Protein AF-A0A3L7ZB70-F1 (afdb_monomer_lite)

Radius of gyration: 22.84 Å; chains: 1; bounding box: 39×19×67 Å

Secondary structure (DSSP, 8-state):
-HHHHHHHHHHHHHHHHHHHHHHS-HHHHHHHHHTTEETTEETTT-HHHHHHHHHHHHHHHH--

Foldseek 3Di:
DVVCCVVVVVVVVVVVVVVVVVPDPVVVVVVVQCVQDDPNDRCVPCVVVVVVVVVVVVVVVVVD

Sequence (64 aa):
MQLIYIIAIPLVVLIFFIVLSLKTDWKEIDRHNRQYYVGGYHIYYDRKILRKIKSVTNHKKETI

Structure (mmCIF, N/CA/C/O backbone):
data_AF-A0A3L7ZB70-F1
#
_entry.id   AF-A0A3L7ZB70-F1
#
loop_
_atom_site.group_PDB
_atom_site.id
_atom_site.type_symbol
_atom_site.label_atom_id
_atom_site.label_alt_id
_atom_site.label_comp_id
_atom_site.label_asym_id
_atom_site.label_entity_id
_atom_site.label_seq_id
_atom_site.pdbx_PDB_ins_code
_atom_site.Cartn_x
_atom_site.Cartn_y
_atom_site.Cartn_z
_atom_site.occupancy
_atom_site.B_iso_or_equiv
_atom_site.auth_seq_id
_atom_site.auth_comp_id
_atom_site.auth_asym_id
_atom_site.auth_atom_id
_atom_site.pdbx_PDB_model_num
ATOM 1 N N . MET A 1 1 ? -8.912 6.800 35.449 1.00 69.50 1 MET A N 1
ATOM 2 C CA . MET A 1 1 ? -9.733 7.313 34.327 1.00 69.50 1 MET A CA 1
ATOM 3 C C . MET A 1 1 ? -8.896 7.872 33.171 1.00 69.50 1 MET A C 1
ATOM 5 O O . MET A 1 1 ? -9.161 7.481 32.049 1.00 69.50 1 MET A O 1
ATOM 9 N N . GLN A 1 2 ? -7.863 8.702 33.392 1.00 82.88 2 GLN A N 1
ATOM 10 C CA . GLN A 1 2 ? -7.035 9.260 32.297 1.00 82.88 2 GLN A CA 1
ATOM 11 C C . GLN A 1 2 ? -6.221 8.231 31.486 1.00 82.88 2 GLN A C 1
ATOM 13 O O . GLN A 1 2 ? -6.181 8.327 30.264 1.00 82.88 2 GLN A O 1
ATOM 18 N N . LEU A 1 3 ? -5.632 7.217 32.134 1.00 90.06 3 LEU A N 1
ATOM 19 C CA . LEU A 1 3 ? -4.825 6.182 31.462 1.00 90.06 3 LEU A CA 1
ATOM 20 C C . LEU A 1 3 ? -5.608 5.418 30.377 1.00 90.06 3 LEU A C 1
ATOM 22 O O . LEU A 1 3 ? -5.059 5.074 29.336 1.00 90.06 3 LEU A O 1
ATOM 26 N N . ILE A 1 4 ? -6.907 5.200 30.601 1.00 92.44 4 ILE A N 1
ATOM 27 C CA . ILE A 1 4 ? -7.781 4.500 29.653 1.00 92.44 4 ILE A CA 1
ATOM 28 C C . ILE A 1 4 ? -7.896 5.300 28.358 1.00 92.44 4 ILE A C 1
ATOM 30 O O . ILE A 1 4 ? -7.814 4.713 27.289 1.00 92.44 4 ILE A O 1
ATOM 34 N N . TYR A 1 5 ? -8.008 6.628 28.428 1.00 92.81 5 TYR A N 1
ATOM 35 C CA . TYR A 1 5 ? -8.066 7.471 27.232 1.00 92.81 5 TYR A CA 1
ATOM 36 C C . TYR A 1 5 ? -6.737 7.495 26.479 1.00 92.81 5 TYR A C 1
ATOM 38 O O . TYR A 1 5 ? -6.734 7.426 25.254 1.00 92.81 5 TYR A O 1
ATOM 46 N N . ILE A 1 6 ? -5.616 7.515 27.206 1.00 94.62 6 ILE A N 1
ATOM 47 C CA . ILE A 1 6 ? -4.273 7.466 26.610 1.00 94.62 6 ILE A CA 1
ATOM 48 C C . ILE A 1 6 ? -4.079 6.182 25.792 1.00 94.62 6 ILE A C 1
ATOM 50 O O . ILE A 1 6 ? -3.408 6.219 24.769 1.00 94.62 6 ILE A O 1
ATOM 54 N N . ILE A 1 7 ? -4.691 5.066 26.202 1.00 95.19 7 ILE A N 1
ATOM 55 C CA . ILE A 1 7 ? -4.619 3.785 25.483 1.00 95.19 7 ILE A CA 1
ATOM 56 C C . ILE A 1 7 ? -5.727 3.666 24.425 1.00 95.19 7 ILE A C 1
ATOM 58 O O . ILE A 1 7 ? -5.479 3.202 23.316 1.00 95.19 7 ILE A O 1
ATOM 62 N N . ALA A 1 8 ? -6.949 4.095 24.734 1.00 95.50 8 ALA A N 1
ATOM 63 C CA . ALA A 1 8 ? -8.101 3.934 23.854 1.00 95.50 8 ALA A CA 1
ATOM 64 C C . ALA A 1 8 ? -8.001 4.802 22.594 1.00 95.50 8 ALA A C 1
ATOM 66 O O . ALA A 1 8 ? -8.336 4.333 21.511 1.00 95.50 8 ALA A O 1
ATOM 67 N N . ILE A 1 9 ? -7.509 6.03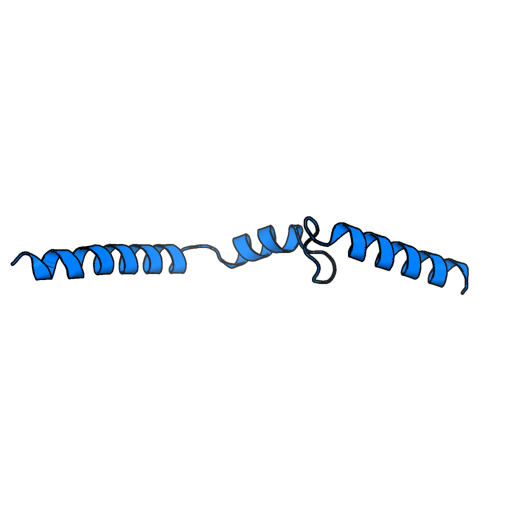9 22.707 1.00 96.25 9 ILE A N 1
ATOM 68 C CA . ILE A 1 9 ? -7.359 6.952 21.565 1.00 96.25 9 ILE A CA 1
ATOM 69 C C . ILE A 1 9 ? -6.448 6.360 20.474 1.00 96.25 9 ILE A C 1
ATOM 71 O O . ILE A 1 9 ? -6.916 6.231 19.340 1.00 96.25 9 ILE A O 1
ATOM 75 N N . PRO A 1 10 ? -5.194 5.947 20.753 1.00 96.69 10 PRO A N 1
ATOM 76 C CA . PRO A 1 10 ? -4.348 5.347 19.726 1.00 96.69 10 PRO A CA 1
ATOM 77 C C . PRO A 1 10 ? -4.919 4.024 19.213 1.00 96.69 10 PRO A C 1
ATOM 79 O O . PRO A 1 10 ? -4.748 3.723 18.035 1.00 96.69 10 PRO A O 1
ATOM 82 N N . LEU A 1 11 ? -5.646 3.263 20.040 1.00 97.06 11 LEU A N 1
ATOM 83 C CA . LEU A 1 11 ? -6.298 2.029 19.601 1.00 97.06 11 LEU A CA 1
ATOM 84 C C . LEU A 1 11 ? -7.402 2.302 18.567 1.00 97.06 11 LEU A C 1
ATOM 86 O O . LEU A 1 11 ? -7.463 1.634 17.539 1.00 97.06 11 LEU A O 1
ATOM 90 N N . VAL A 1 12 ? -8.248 3.307 18.809 1.00 97.31 12 VAL A N 1
ATOM 91 C CA . VAL A 1 12 ? -9.302 3.724 17.871 1.00 97.31 12 VAL A CA 1
ATOM 92 C C . VAL A 1 12 ? -8.690 4.237 16.570 1.00 97.31 12 VAL A C 1
ATOM 94 O O . VAL A 1 12 ? -9.138 3.853 15.490 1.00 97.31 12 VAL A O 1
ATOM 97 N N . VAL A 1 13 ? -7.635 5.050 16.659 1.00 97.44 13 VAL A N 1
ATOM 98 C CA . VAL A 1 13 ? -6.897 5.540 15.486 1.00 97.44 13 VAL A CA 1
ATOM 99 C C . VAL A 1 13 ? -6.285 4.376 14.699 1.00 97.44 13 VAL A C 1
ATOM 101 O O . VAL A 1 13 ? -6.413 4.329 13.477 1.00 97.44 13 VAL A O 1
ATOM 104 N N . LEU A 1 14 ? -5.682 3.398 15.377 1.00 97.50 14 LEU A N 1
ATOM 105 C CA . LEU A 1 14 ? -5.120 2.204 14.746 1.00 97.50 14 LEU A CA 1
ATOM 106 C C . LEU A 1 14 ? -6.197 1.384 14.025 1.00 97.50 14 LEU A C 1
ATOM 108 O O . LEU A 1 14 ? -6.017 1.033 12.862 1.00 97.50 14 LEU A O 1
ATOM 112 N N . ILE A 1 15 ? -7.329 1.114 14.682 1.00 97.69 15 ILE A N 1
ATOM 113 C CA . ILE A 1 15 ? -8.457 0.390 14.076 1.00 97.69 15 ILE A CA 1
ATOM 114 C C . ILE A 1 15 ? -8.969 1.141 12.846 1.00 97.69 15 ILE A C 1
ATOM 116 O O . ILE A 1 15 ? -9.211 0.527 11.808 1.00 97.69 15 ILE A O 1
ATOM 120 N N . PHE A 1 16 ? -9.078 2.467 12.925 1.00 97.69 16 PHE A N 1
ATOM 121 C CA . PHE A 1 16 ? -9.470 3.299 11.793 1.00 97.69 16 PHE A CA 1
ATOM 122 C C . PHE A 1 16 ? -8.502 3.151 10.607 1.00 97.69 16 PHE A C 1
ATOM 124 O O . PHE A 1 16 ? -8.947 2.891 9.488 1.00 97.69 16 PHE A O 1
ATOM 131 N N . PHE A 1 17 ? -7.187 3.219 10.842 1.00 96.94 17 PHE A N 1
ATOM 132 C CA . PHE A 1 17 ? -6.183 2.996 9.794 1.00 96.94 17 PHE A CA 1
ATOM 133 C C . PHE A 1 17 ? -6.220 1.578 9.220 1.00 96.94 17 PHE A C 1
ATOM 135 O O . PHE A 1 17 ? -6.061 1.416 8.009 1.00 96.94 17 PHE A O 1
ATOM 142 N N . ILE A 1 18 ? -6.464 0.557 10.046 1.00 97.31 18 ILE A N 1
ATOM 143 C CA . ILE A 1 18 ? -6.623 -0.828 9.585 1.00 97.31 18 ILE A CA 1
ATOM 144 C C . ILE A 1 18 ? -7.843 -0.941 8.667 1.00 97.31 18 ILE A C 1
ATOM 146 O O . ILE A 1 18 ? -7.737 -1.486 7.573 1.00 97.31 18 ILE A O 1
ATOM 150 N N . VAL A 1 19 ? -8.991 -0.387 9.063 1.00 97.44 19 VAL A N 1
ATOM 151 C CA . VAL A 1 19 ? -10.216 -0.424 8.249 1.00 97.44 19 VAL A CA 1
ATOM 152 C C . VAL A 1 19 ? -10.021 0.314 6.924 1.00 97.44 19 VAL A C 1
ATOM 154 O O . VAL A 1 19 ? -10.390 -0.213 5.874 1.00 97.44 19 VAL A O 1
ATOM 157 N N . LEU A 1 20 ? -9.408 1.501 6.942 1.00 96.88 20 LEU A N 1
ATOM 158 C CA . LEU A 1 20 ? -9.063 2.228 5.718 1.00 96.88 20 LEU A CA 1
ATOM 159 C C . LEU A 1 20 ? -8.124 1.415 4.823 1.00 96.88 20 LEU A C 1
ATOM 161 O O . LEU A 1 20 ? -8.360 1.311 3.620 1.00 96.88 20 LEU A O 1
ATOM 165 N N . SER A 1 21 ? -7.102 0.795 5.412 1.00 94.56 21 SER A N 1
ATOM 166 C CA . SER A 1 21 ? -6.151 -0.065 4.708 1.00 94.56 21 SER A CA 1
ATOM 167 C C . SER A 1 21 ? -6.861 -1.240 4.041 1.00 94.56 21 SER A C 1
ATOM 169 O O . SER A 1 21 ? -6.643 -1.496 2.868 1.00 94.56 21 SER A O 1
ATOM 171 N N . LEU A 1 22 ? -7.778 -1.917 4.731 1.00 94.75 22 LEU A N 1
ATOM 172 C CA . LEU A 1 22 ? -8.519 -3.051 4.16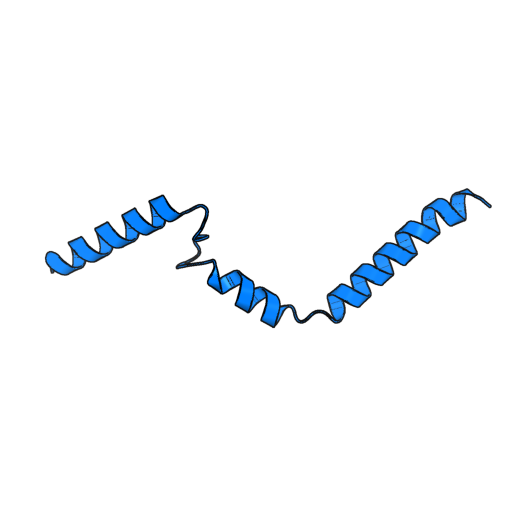8 1.00 94.75 22 LEU A CA 1
ATOM 173 C C . LEU A 1 22 ? -9.441 -2.659 3.004 1.00 94.75 22 LEU A C 1
ATOM 175 O O . LEU A 1 22 ? -9.679 -3.475 2.119 1.00 94.75 22 LEU A O 1
ATOM 179 N N . LYS A 1 23 ? -9.966 -1.427 2.998 1.00 94.19 23 LYS A N 1
ATOM 180 C CA . LYS A 1 23 ? -10.830 -0.916 1.918 1.00 94.19 23 LYS A CA 1
ATOM 181 C C . LYS A 1 23 ? -10.050 -0.278 0.770 1.00 94.19 23 LYS A C 1
ATOM 183 O O . LYS A 1 23 ? -10.627 -0.027 -0.284 1.00 94.19 23 LYS A O 1
ATOM 188 N N . THR A 1 24 ? -8.773 0.014 0.984 1.00 95.31 24 THR A N 1
ATOM 189 C CA . THR A 1 24 ? -7.894 0.591 -0.030 1.00 95.31 24 THR A CA 1
ATOM 190 C C . THR A 1 24 ? -7.647 -0.417 -1.150 1.00 95.31 24 THR A C 1
ATOM 192 O O . THR A 1 24 ? -7.342 -1.583 -0.897 1.00 95.31 24 THR A O 1
ATOM 195 N N . ASP A 1 25 ? -7.731 0.040 -2.401 1.00 94.31 25 ASP A N 1
ATOM 196 C CA . ASP A 1 25 ? -7.333 -0.769 -3.551 1.00 94.31 25 ASP A CA 1
ATOM 197 C C . ASP A 1 25 ? -5.802 -0.838 -3.647 1.00 94.31 25 ASP A C 1
ATOM 199 O O . ASP A 1 25 ? -5.138 -0.051 -4.327 1.00 94.31 25 ASP A O 1
ATOM 203 N N . TRP A 1 26 ? -5.232 -1.815 -2.945 1.00 94.00 26 TRP A N 1
ATOM 204 C CA . TRP A 1 26 ? -3.798 -2.091 -2.971 1.00 94.00 26 TRP A CA 1
ATOM 205 C C . TRP A 1 26 ? -3.277 -2.443 -4.361 1.00 94.00 26 TRP A C 1
ATOM 207 O O . TRP A 1 26 ? -2.101 -2.220 -4.639 1.00 94.00 26 TRP A O 1
ATOM 217 N N . LYS A 1 27 ? -4.122 -2.986 -5.241 1.00 93.06 27 LYS A N 1
ATOM 218 C CA . LYS A 1 27 ? -3.713 -3.394 -6.584 1.00 93.06 27 LYS A CA 1
ATOM 219 C C . LYS A 1 27 ? -3.561 -2.185 -7.496 1.00 93.06 27 LYS A C 1
ATOM 221 O O . LYS A 1 27 ? -2.622 -2.147 -8.288 1.00 93.06 27 LYS A O 1
ATOM 226 N N . GLU A 1 28 ? -4.448 -1.204 -7.373 1.00 94.44 28 GLU A N 1
ATOM 227 C CA . GLU A 1 28 ? -4.311 0.065 -8.086 1.00 94.44 28 GLU A CA 1
ATOM 228 C C . GLU A 1 28 ? -3.098 0.854 -7.584 1.00 94.44 28 GLU A C 1
ATOM 230 O O . GLU A 1 28 ? -2.314 1.351 -8.391 1.00 94.44 28 GLU A O 1
ATOM 235 N N . ILE A 1 29 ? -2.866 0.877 -6.267 1.00 92.25 29 ILE A N 1
ATOM 236 C CA . ILE A 1 29 ? -1.654 1.481 -5.696 1.00 92.25 29 ILE A CA 1
ATOM 237 C C . ILE A 1 29 ? -0.393 0.765 -6.192 1.00 92.25 29 ILE A C 1
ATOM 239 O O . ILE A 1 29 ? 0.546 1.431 -6.617 1.00 92.25 29 ILE A O 1
ATOM 243 N N . ASP A 1 30 ? -0.351 -0.571 -6.194 1.00 90.75 30 ASP A N 1
ATOM 244 C CA . ASP A 1 30 ? 0.798 -1.324 -6.715 1.00 90.75 30 ASP A CA 1
ATOM 245 C C . ASP A 1 30 ? 1.017 -1.055 -8.208 1.00 90.75 30 ASP A C 1
ATOM 247 O O . ASP A 1 30 ? 2.145 -0.833 -8.640 1.00 90.75 30 ASP A O 1
ATOM 251 N N . ARG A 1 31 ? -0.055 -0.998 -9.005 1.00 91.62 31 ARG A N 1
ATOM 252 C CA . ARG A 1 31 ? 0.021 -0.655 -10.431 1.00 91.62 31 ARG A CA 1
ATOM 253 C C . ARG A 1 31 ? 0.608 0.740 -10.636 1.00 91.62 31 ARG A C 1
ATOM 255 O O . ARG A 1 31 ? 1.510 0.904 -11.459 1.00 91.62 31 ARG A O 1
ATOM 262 N N . HIS A 1 32 ? 0.132 1.719 -9.872 1.00 89.81 32 HIS A N 1
ATOM 263 C CA . HIS A 1 32 ? 0.648 3.080 -9.911 1.00 89.81 32 HIS A CA 1
ATOM 264 C C . HIS A 1 32 ? 2.102 3.137 -9.417 1.00 89.81 32 HIS A C 1
ATOM 266 O O . HIS A 1 32 ? 2.927 3.827 -10.001 1.00 89.81 32 HIS A O 1
ATOM 272 N N . ASN A 1 33 ? 2.477 2.367 -8.400 1.00 87.12 33 ASN A N 1
ATOM 273 C CA . ASN A 1 33 ? 3.855 2.328 -7.915 1.00 87.12 33 ASN A CA 1
ATOM 274 C C . ASN A 1 33 ? 4.792 1.682 -8.938 1.00 87.12 33 ASN A C 1
ATOM 276 O O . ASN A 1 33 ? 5.851 2.231 -9.232 1.00 87.12 33 ASN A O 1
ATOM 280 N N . ARG A 1 34 ? 4.385 0.564 -9.551 1.00 87.44 34 ARG A N 1
ATOM 281 C CA . ARG A 1 34 ? 5.153 -0.153 -10.579 1.00 87.44 34 ARG A CA 1
ATOM 282 C C . ARG A 1 34 ? 5.482 0.697 -11.795 1.00 87.44 34 ARG A C 1
ATOM 284 O O . ARG A 1 34 ? 6.505 0.439 -12.418 1.00 87.44 34 ARG A O 1
ATOM 291 N N . GLN A 1 35 ? 4.683 1.712 -12.123 1.00 86.88 35 GLN A N 1
ATOM 292 C CA . GLN A 1 35 ? 5.008 2.619 -13.229 1.00 86.88 35 GLN A CA 1
ATOM 293 C C . GLN A 1 35 ? 6.337 3.369 -13.001 1.00 86.88 35 GLN A C 1
ATOM 295 O O . GLN A 1 35 ? 6.986 3.787 -13.957 1.00 86.88 35 GLN A O 1
ATOM 300 N N . TYR A 1 36 ? 6.762 3.506 -11.740 1.00 86.19 36 TYR A N 1
ATOM 301 C CA . TYR A 1 36 ? 8.036 4.105 -11.350 1.00 86.19 36 TYR A CA 1
ATOM 302 C C . TYR A 1 36 ? 9.175 3.085 -11.245 1.00 86.19 36 TYR A C 1
ATOM 304 O O . TYR A 1 36 ? 10.280 3.451 -10.843 1.00 86.19 36 TYR A O 1
ATOM 312 N N . TYR A 1 37 ? 8.948 1.826 -11.631 1.00 85.00 37 TYR A N 1
ATOM 313 C CA . TYR A 1 37 ? 9.958 0.774 -11.660 1.00 85.00 37 TYR A CA 1
ATOM 314 C C . TYR A 1 37 ? 10.153 0.231 -13.079 1.00 85.00 37 TYR A C 1
ATOM 316 O O . TYR A 1 37 ? 9.203 -0.097 -13.782 1.00 85.00 37 TYR A O 1
ATOM 324 N N . VAL A 1 38 ? 11.409 0.069 -13.495 1.00 83.75 38 VAL A N 1
ATOM 325 C CA . VAL A 1 38 ? 11.772 -0.590 -14.760 1.00 83.75 38 VAL A CA 1
ATOM 326 C C . VAL A 1 38 ? 12.770 -1.693 -14.455 1.00 83.75 38 VAL A C 1
ATOM 328 O O . VAL A 1 38 ? 13.849 -1.428 -13.933 1.00 83.75 38 VAL A O 1
ATOM 331 N N . GLY A 1 39 ? 12.412 -2.944 -14.759 1.00 82.44 39 GLY A N 1
ATOM 332 C CA . GLY A 1 39 ? 13.290 -4.093 -14.507 1.00 82.44 39 GLY A CA 1
ATOM 333 C C . GLY A 1 39 ? 13.677 -4.264 -13.032 1.00 82.44 39 GLY A C 1
ATOM 334 O O . GLY A 1 39 ? 14.786 -4.695 -12.749 1.00 82.44 39 GLY A O 1
ATOM 335 N N . GLY A 1 40 ? 12.794 -3.872 -12.105 1.00 82.94 40 GLY A N 1
ATOM 336 C CA . GLY A 1 40 ? 13.043 -3.911 -10.657 1.00 82.94 40 GLY A CA 1
ATOM 337 C C . GLY A 1 40 ? 13.767 -2.685 -10.086 1.00 82.94 40 GLY A C 1
ATOM 338 O O . GLY A 1 40 ? 13.846 -2.556 -8.870 1.00 82.94 40 GLY A O 1
ATOM 339 N N . TYR A 1 41 ? 14.233 -1.760 -10.928 1.00 84.06 41 TYR A N 1
ATOM 340 C CA . TYR A 1 41 ? 14.928 -0.543 -10.503 1.00 84.06 41 TYR A CA 1
ATOM 341 C C . TYR A 1 41 ? 13.976 0.642 -10.407 1.00 84.06 41 TYR A C 1
ATOM 343 O O . TYR A 1 41 ? 13.190 0.876 -11.330 1.00 84.06 41 TYR A O 1
ATOM 351 N N . HIS A 1 42 ? 14.074 1.422 -9.331 1.00 86.12 42 HIS A N 1
ATOM 352 C CA . HIS A 1 42 ? 13.259 2.622 -9.170 1.00 86.12 42 HIS A CA 1
ATOM 353 C C . HIS A 1 42 ? 13.800 3.725 -10.083 1.00 86.12 42 HIS A C 1
ATOM 355 O O . HIS A 1 42 ? 14.929 4.191 -9.915 1.00 86.12 42 HIS A O 1
ATOM 361 N N . ILE A 1 43 ? 12.993 4.176 -11.046 1.00 84.75 43 ILE A N 1
ATOM 362 C CA . ILE A 1 43 ? 13.411 5.071 -12.137 1.00 84.75 43 ILE A CA 1
ATOM 363 C C . ILE A 1 43 ? 14.086 6.346 -11.607 1.00 84.75 43 ILE A C 1
ATOM 365 O O . ILE A 1 43 ? 15.045 6.835 -12.214 1.00 84.75 43 ILE A O 1
ATOM 369 N N . TYR A 1 44 ? 13.608 6.877 -10.475 1.00 80.94 44 TYR A N 1
ATOM 370 C CA . TYR A 1 44 ? 14.116 8.120 -9.893 1.00 80.94 44 TYR A CA 1
ATOM 371 C C . TYR A 1 44 ? 15.517 7.975 -9.275 1.00 80.94 44 TYR A C 1
ATOM 373 O O . TYR A 1 44 ? 16.374 8.827 -9.507 1.00 80.94 44 TYR A O 1
ATOM 381 N N . TYR A 1 45 ? 15.780 6.888 -8.544 1.00 77.56 45 TYR A N 1
ATOM 382 C CA . TYR A 1 45 ? 17.059 6.688 -7.847 1.00 77.56 45 TYR A CA 1
ATOM 383 C C . TYR A 1 45 ? 18.101 5.998 -8.736 1.00 77.56 45 TYR A C 1
ATOM 385 O O . TYR A 1 45 ? 19.279 6.358 -8.729 1.00 77.56 45 TYR A O 1
ATOM 393 N N . ASP A 1 46 ? 17.658 5.087 -9.601 1.00 87.56 46 ASP A N 1
ATOM 394 C CA . ASP A 1 46 ? 18.5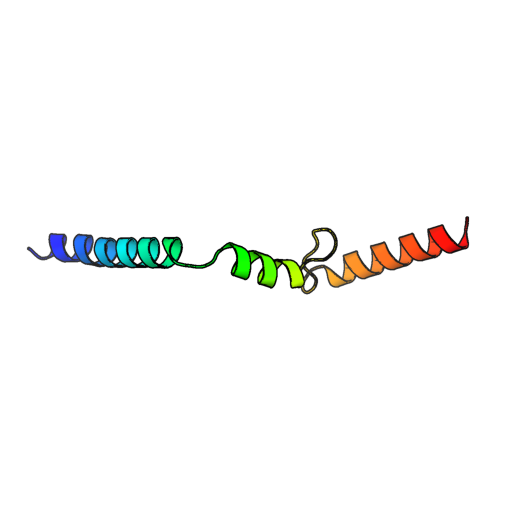40 4.160 -10.310 1.00 87.56 46 ASP A CA 1
ATOM 395 C C . ASP A 1 46 ? 18.834 4.588 -11.748 1.00 87.56 46 ASP A C 1
ATOM 397 O O . ASP A 1 46 ? 19.353 3.816 -12.556 1.00 87.56 46 ASP A O 1
ATOM 401 N N . ARG A 1 47 ? 18.553 5.848 -12.099 1.00 83.88 47 ARG A N 1
ATOM 402 C CA . ARG A 1 47 ? 18.724 6.372 -13.464 1.00 83.88 47 ARG A CA 1
ATOM 403 C C . ARG A 1 47 ? 20.118 6.104 -14.044 1.00 83.88 47 ARG A C 1
ATOM 405 O O . ARG A 1 47 ? 20.246 5.884 -15.247 1.00 83.88 47 ARG A O 1
ATOM 412 N N . LYS A 1 48 ? 21.168 6.107 -13.210 1.00 87.00 48 LYS A N 1
ATOM 413 C CA . LYS A 1 48 ? 22.547 5.774 -13.623 1.00 87.00 48 LYS A CA 1
ATOM 414 C C . LYS A 1 48 ? 22.701 4.293 -13.991 1.00 87.00 48 LYS A C 1
ATOM 416 O O . LYS A 1 48 ? 23.317 3.988 -15.010 1.00 87.00 48 LYS A O 1
ATOM 421 N N . ILE A 1 49 ? 22.115 3.395 -13.201 1.00 83.81 49 ILE A N 1
ATOM 422 C CA . ILE A 1 49 ? 2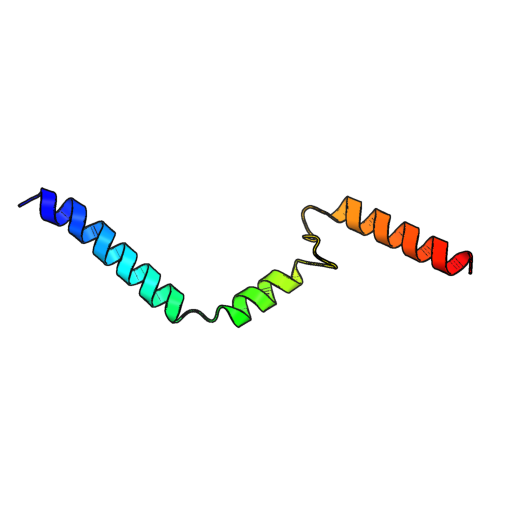2.124 1.946 -13.440 1.00 83.81 49 ILE A CA 1
ATOM 423 C C . ILE A 1 49 ? 21.334 1.639 -14.714 1.00 83.81 49 ILE A C 1
ATOM 425 O O . ILE A 1 49 ? 21.852 0.982 -15.614 1.00 83.81 49 ILE A O 1
ATOM 429 N N . LEU A 1 50 ? 20.137 2.216 -14.847 1.00 84.75 50 LEU A N 1
ATOM 430 C CA . LEU A 1 50 ? 19.286 2.070 -16.029 1.00 84.75 50 LEU A CA 1
ATOM 431 C C . LEU A 1 50 ? 19.988 2.529 -17.315 1.00 84.75 50 LEU A C 1
ATOM 433 O O . LEU A 1 50 ? 19.922 1.843 -18.335 1.00 84.75 50 LEU A O 1
ATOM 437 N N . ARG A 1 51 ? 20.715 3.657 -17.274 1.00 85.69 51 ARG A N 1
ATOM 438 C CA . ARG A 1 51 ? 21.535 4.119 -18.409 1.00 85.69 51 ARG A CA 1
ATOM 439 C C . ARG A 1 51 ? 22.627 3.114 -18.776 1.00 85.69 51 ARG A C 1
ATOM 441 O O . ARG A 1 51 ? 22.794 2.833 -19.958 1.00 85.69 51 ARG A O 1
ATOM 448 N N . LYS A 1 52 ? 23.332 2.564 -17.782 1.00 86.19 52 LYS A N 1
ATOM 449 C CA . LYS A 1 52 ? 24.410 1.586 -17.995 1.00 86.19 52 LYS A CA 1
ATOM 450 C C . LYS A 1 52 ? 23.887 0.264 -18.565 1.00 86.19 52 LYS A C 1
ATOM 452 O O . LYS A 1 52 ? 24.487 -0.277 -19.487 1.00 86.19 52 LYS A O 1
ATOM 457 N N . ILE A 1 53 ? 22.758 -0.235 -18.062 1.00 85.75 53 ILE A N 1
ATOM 458 C CA . ILE A 1 53 ? 22.106 -1.436 -18.605 1.00 85.75 53 ILE A CA 1
ATOM 459 C C . ILE A 1 53 ? 21.737 -1.194 -20.070 1.00 85.75 53 ILE A C 1
ATOM 461 O O . ILE A 1 53 ? 22.127 -1.976 -20.932 1.00 85.75 53 ILE A O 1
ATOM 465 N N . LYS A 1 54 ? 21.078 -0.067 -20.374 1.00 86.44 54 LYS A N 1
ATOM 466 C CA . LYS A 1 54 ? 20.676 0.273 -21.745 1.00 86.44 54 LYS A CA 1
ATOM 467 C C . LYS A 1 54 ? 21.868 0.349 -22.705 1.00 86.44 54 LYS A C 1
ATOM 469 O O . LYS A 1 54 ? 21.779 -0.180 -23.809 1.00 86.44 54 LYS A O 1
ATOM 474 N N . SER A 1 55 ? 22.979 0.972 -22.300 1.00 86.62 55 SER A N 1
ATOM 475 C CA . SER A 1 55 ? 24.181 1.043 -23.142 1.00 86.62 55 SER A CA 1
ATOM 476 C C . SER A 1 55 ? 24.795 -0.334 -23.398 1.00 86.62 55 SER A C 1
ATOM 478 O O . SER A 1 55 ? 25.160 -0.627 -24.531 1.00 86.62 55 SER A O 1
ATOM 480 N N . VAL A 1 56 ? 24.867 -1.198 -22.377 1.00 84.75 56 VAL A N 1
ATOM 481 C CA . VAL A 1 56 ? 25.399 -2.566 -22.518 1.00 84.75 56 VAL A CA 1
ATOM 482 C C . VAL A 1 56 ? 24.508 -3.409 -23.432 1.00 84.75 56 VAL A C 1
ATOM 484 O O . VAL A 1 56 ? 25.013 -4.095 -24.317 1.00 84.75 56 VAL A O 1
ATOM 487 N N . THR A 1 57 ? 23.185 -3.337 -23.260 1.00 84.62 57 THR A N 1
ATOM 488 C CA . THR A 1 57 ? 22.231 -4.058 -24.112 1.00 84.62 57 THR A CA 1
ATOM 489 C C . THR A 1 57 ? 22.319 -3.613 -25.572 1.00 84.62 57 THR A C 1
ATOM 491 O O . THR A 1 57 ? 22.331 -4.465 -26.456 1.00 84.62 57 THR A O 1
ATOM 494 N N . ASN A 1 58 ? 22.416 -2.304 -25.835 1.00 84.19 58 ASN A N 1
ATOM 495 C CA . ASN A 1 58 ? 22.556 -1.784 -27.197 1.00 84.19 58 ASN A CA 1
ATOM 496 C C . ASN A 1 58 ? 23.867 -2.236 -27.848 1.00 84.19 58 ASN A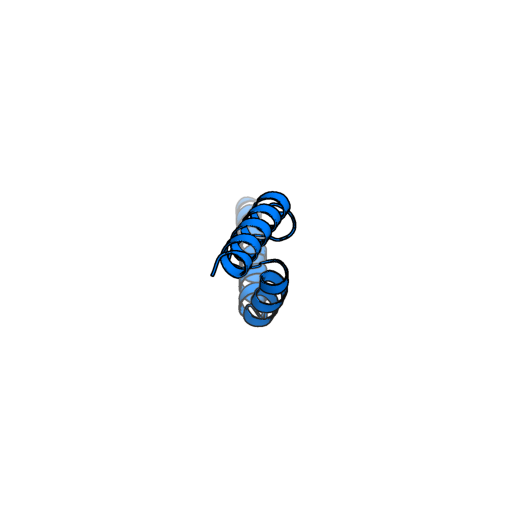 C 1
ATOM 498 O O . ASN A 1 58 ? 23.839 -2.746 -28.960 1.00 84.19 58 ASN A O 1
ATOM 502 N N . HIS A 1 59 ? 24.990 -2.135 -27.135 1.00 80.81 59 HIS A N 1
ATOM 503 C CA . HIS A 1 59 ? 26.284 -2.564 -27.664 1.00 80.81 59 HIS A CA 1
ATOM 504 C C . HIS A 1 59 ? 26.319 -4.066 -27.983 1.00 80.81 59 HIS A C 1
ATOM 506 O O . HIS A 1 59 ? 26.814 -4.471 -29.032 1.00 80.81 59 HIS A O 1
ATOM 512 N N . LYS A 1 60 ? 25.726 -4.903 -27.120 1.00 78.50 60 LYS A N 1
ATOM 513 C CA . LYS A 1 60 ? 25.565 -6.340 -27.390 1.00 78.50 60 LYS A CA 1
ATOM 514 C C . LYS A 1 60 ? 24.734 -6.604 -28.654 1.00 78.50 60 LYS A C 1
ATOM 516 O O . LYS A 1 60 ? 24.990 -7.573 -29.349 1.00 78.50 60 LYS A O 1
ATOM 521 N N . LYS A 1 61 ? 23.737 -5.766 -28.948 1.00 77.75 61 LYS A N 1
ATOM 522 C CA . LYS A 1 61 ? 22.908 -5.892 -30.155 1.00 77.75 61 LYS A CA 1
ATOM 523 C C . LYS A 1 61 ? 23.647 -5.473 -31.432 1.00 77.75 61 LYS A C 1
ATOM 525 O O . LYS A 1 61 ? 23.322 -5.977 -32.491 1.00 77.75 61 LYS A O 1
ATOM 530 N N . GLU A 1 62 ? 24.602 -4.552 -31.337 1.00 79.31 62 GLU A N 1
ATOM 531 C CA . GLU A 1 62 ? 25.428 -4.104 -32.473 1.00 79.31 62 GLU A CA 1
ATOM 532 C C . GLU A 1 62 ? 26.590 -5.059 -32.788 1.00 79.31 62 GLU A C 1
ATOM 534 O O . GLU A 1 62 ? 27.172 -4.983 -33.865 1.00 79.31 62 GLU A O 1
ATOM 539 N N . THR A 1 63 ? 26.951 -5.932 -31.845 1.00 74.75 63 THR A N 1
ATOM 540 C CA . THR A 1 63 ? 28.085 -6.868 -31.950 1.00 74.75 63 THR A CA 1
ATOM 541 C C . THR A 1 63 ? 27.673 -8.312 -32.263 1.00 74.75 63 THR A C 1
ATOM 543 O O . THR A 1 63 ? 28.545 -9.173 -32.365 1.00 74.75 63 THR A O 1
ATOM 546 N N . ILE A 1 64 ? 26.369 -8.577 -32.418 1.00 66.38 64 ILE A N 1
ATOM 547 C CA . ILE A 1 64 ? 25.770 -9.852 -32.854 1.00 66.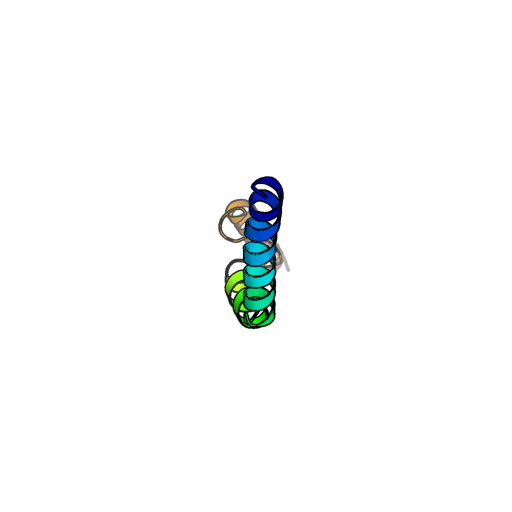38 64 ILE A CA 1
ATOM 548 C C . ILE A 1 64 ? 25.122 -9.622 -34.216 1.00 66.38 64 ILE A C 1
ATOM 550 O O . ILE A 1 64 ? 25.305 -10.486 -35.098 1.00 66.38 64 ILE A O 1
#

pLDDT: mean 88.47, std 7.15, range [66.38, 97.69]